Protein AF-A0A961EI58-F1 (afdb_monomer_lite)

Radius of gyration: 36.0 Å; chains: 1; bounding box: 105×78×41 Å

Foldseek 3Di:
DDDDDDDDDDDDDDDDDDPPCPPPPDPDPPDDDDDDDDDDADDPDDDPADFAAWDADPQLKIWTWRFVQQFIFIAHNVNHGDPVRTPDHADDDDPPHTRTDHD

pLDDT: mean 78.7, std 19.54, range [30.94, 97.19]

Structure (mmCIF, N/CA/C/O backbone):
data_AF-A0A961EI58-F1
#
_entry.id   AF-A0A961EI58-F1
#
loop_
_atom_site.group_PDB
_atom_site.id
_atom_site.type_symbol
_atom_site.label_atom_id
_atom_site.label_alt_id
_atom_site.label_comp_id
_atom_site.label_asym_id
_atom_site.label_entity_id
_atom_site.label_seq_id
_atom_site.pdbx_PDB_ins_code
_atom_site.Cartn_x
_atom_site.Cartn_y
_atom_site.Cartn_z
_atom_site.occupancy
_atom_site.B_iso_or_equiv
_atom_site.auth_seq_id
_atom_site.auth_comp_id
_atom_site.auth_asym_id
_atom_site.auth_atom_id
_atom_site.pdbx_PDB_model_num
ATOM 1 N N . MET A 1 1 ? -95.607 -62.011 15.523 1.00 30.94 1 MET A N 1
ATOM 2 C CA . MET A 1 1 ? -94.644 -63.103 15.237 1.00 30.94 1 MET A CA 1
ATOM 3 C C . MET A 1 1 ? -93.897 -62.745 13.949 1.00 30.94 1 MET A C 1
ATOM 5 O O . MET A 1 1 ? -94.601 -62.267 13.070 1.00 30.94 1 MET A O 1
ATOM 9 N N . PRO A 1 2 ? -92.583 -62.996 13.748 1.00 43.50 2 PRO A N 1
ATOM 10 C CA . PRO A 1 2 ? -91.537 -63.378 14.709 1.00 43.50 2 PRO A CA 1
ATOM 11 C C . PRO A 1 2 ? -90.111 -62.748 14.461 1.00 43.50 2 PRO A C 1
ATOM 13 O O . PRO A 1 2 ? -89.854 -62.117 13.448 1.00 43.50 2 PRO A O 1
ATOM 16 N N . VAL A 1 3 ? -89.214 -62.988 15.438 1.00 41.94 3 VAL A N 1
ATOM 17 C CA . VAL A 1 3 ? -87.718 -63.088 15.506 1.00 41.94 3 VAL A CA 1
ATOM 18 C C . VAL A 1 3 ? -86.696 -61.973 15.145 1.00 41.94 3 VAL A C 1
ATOM 20 O O . VAL A 1 3 ? -86.574 -61.505 14.021 1.00 41.94 3 VAL A O 1
ATOM 23 N N . LYS A 1 4 ? -85.819 -61.740 16.145 1.00 47.81 4 LYS A N 1
ATOM 24 C CA . LYS A 1 4 ? -84.466 -61.127 16.187 1.00 47.81 4 LYS A CA 1
ATOM 25 C C . LYS A 1 4 ? -83.484 -61.605 15.101 1.00 47.81 4 LYS A C 1
ATOM 27 O O . LYS A 1 4 ? -83.499 -62.803 14.831 1.00 47.81 4 LYS A O 1
ATOM 32 N N . ARG A 1 5 ? -82.479 -60.769 14.746 1.00 42.56 5 ARG A N 1
ATOM 33 C CA . ARG A 1 5 ? -81.034 -61.140 14.651 1.00 42.56 5 ARG A CA 1
ATOM 34 C C . ARG A 1 5 ? -80.080 -59.958 14.942 1.00 42.56 5 ARG A C 1
ATOM 36 O O . ARG A 1 5 ? -80.335 -58.839 14.520 1.00 42.56 5 ARG A O 1
ATOM 43 N N . LEU A 1 6 ? -79.009 -60.253 15.689 1.00 46.25 6 LEU A N 1
ATOM 44 C CA . LEU A 1 6 ? -77.847 -59.405 16.011 1.00 46.25 6 LEU A CA 1
ATOM 45 C C . LEU A 1 6 ? -76.944 -59.148 14.783 1.00 46.25 6 LEU A C 1
ATOM 47 O O . LEU A 1 6 ? -76.757 -60.059 13.981 1.00 46.25 6 LEU A O 1
ATOM 51 N N . ALA A 1 7 ? -76.264 -57.996 14.759 1.00 39.91 7 ALA A N 1
ATOM 52 C CA . ALA A 1 7 ? -74.925 -57.785 14.176 1.00 39.91 7 ALA A CA 1
ATOM 53 C C . ALA A 1 7 ? -74.309 -56.575 14.922 1.00 39.91 7 ALA A C 1
ATOM 55 O O . ALA A 1 7 ? -74.940 -55.528 14.964 1.00 39.91 7 ALA A O 1
ATOM 56 N N . ALA A 1 8 ? -73.280 -56.660 15.772 1.00 33.56 8 ALA A N 1
ATOM 57 C CA . ALA A 1 8 ? -71.900 -57.137 15.627 1.00 33.56 8 ALA A CA 1
ATOM 58 C C . ALA A 1 8 ? -71.019 -56.250 14.717 1.00 33.56 8 ALA A C 1
ATOM 60 O O . ALA A 1 8 ? -71.077 -56.384 13.501 1.00 33.56 8 ALA A O 1
ATOM 61 N N . THR A 1 9 ? -70.143 -55.467 15.379 1.00 37.25 9 THR A N 1
ATOM 62 C CA . THR A 1 9 ? -68.773 -55.071 14.952 1.00 37.25 9 THR A CA 1
ATOM 63 C C . THR A 1 9 ? -68.719 -54.013 13.818 1.00 37.25 9 THR A C 1
ATOM 65 O O . THR A 1 9 ? -69.541 -54.018 12.921 1.00 37.25 9 THR A O 1
ATOM 68 N N . ALA A 1 10 ? -67.826 -53.020 13.772 1.00 35.59 10 ALA A N 1
ATOM 69 C CA . ALA A 1 10 ? -66.410 -53.056 14.100 1.00 35.59 10 ALA A CA 1
ATOM 70 C C . ALA A 1 10 ? -65.809 -51.679 14.436 1.00 35.59 10 ALA A C 1
ATOM 72 O O . ALA A 1 10 ? -66.342 -50.617 14.124 1.00 35.59 10 ALA A O 1
ATOM 73 N N . ILE A 1 11 ? -64.665 -51.783 15.101 1.00 36.50 11 ILE A N 1
ATOM 74 C CA . ILE A 1 11 ? -63.811 -50.749 15.668 1.00 36.50 11 ILE A CA 1
ATOM 75 C C . ILE A 1 11 ? -63.015 -50.001 14.583 1.00 36.50 11 ILE A C 1
ATOM 77 O O . ILE A 1 11 ? -62.583 -50.585 13.596 1.00 36.50 11 ILE A O 1
ATOM 81 N N . ALA A 1 12 ? -62.846 -48.707 14.863 1.00 42.25 12 ALA A N 1
ATOM 82 C CA . ALA A 1 12 ? -61.846 -47.715 14.462 1.00 42.25 12 ALA A CA 1
ATOM 83 C C . ALA A 1 12 ? -60.677 -48.092 13.530 1.00 42.25 12 ALA A C 1
ATOM 85 O O . ALA A 1 12 ? -59.995 -49.091 13.728 1.00 42.25 12 ALA A O 1
ATOM 86 N N . ALA A 1 13 ? -60.285 -47.110 12.711 1.00 35.41 13 ALA A N 1
ATOM 87 C CA . ALA A 1 13 ? -58.907 -46.609 12.708 1.00 35.41 13 ALA A CA 1
ATOM 88 C C . ALA A 1 13 ? -58.874 -45.178 12.142 1.00 35.41 13 ALA A C 1
ATOM 90 O O . ALA A 1 13 ? -58.841 -44.975 10.932 1.00 35.41 13 ALA A O 1
ATOM 91 N N . ALA A 1 14 ? -58.890 -44.172 13.019 1.00 43.19 14 ALA A N 1
ATOM 92 C CA . ALA A 1 14 ? -58.433 -42.837 12.653 1.00 43.19 14 ALA A CA 1
ATOM 93 C C . ALA A 1 14 ? -56.908 -42.836 12.801 1.00 43.19 14 ALA A C 1
ATOM 95 O O . ALA A 1 14 ? -56.387 -42.804 13.914 1.00 43.19 14 ALA A O 1
ATOM 96 N N . THR A 1 15 ? -56.185 -42.938 11.691 1.00 50.81 15 THR A N 1
ATOM 97 C CA . THR A 1 15 ? -54.732 -42.752 11.671 1.00 50.81 15 THR A CA 1
ATOM 98 C C . THR A 1 15 ? -54.412 -41.290 11.962 1.00 50.81 15 THR A C 1
ATOM 100 O O . THR A 1 15 ? -54.480 -40.440 11.076 1.00 50.81 15 THR A O 1
ATOM 103 N N . THR A 1 16 ? -54.063 -40.984 13.208 1.00 53.72 16 THR A N 1
ATOM 104 C CA . THR A 1 16 ? -53.364 -39.750 13.562 1.00 53.72 16 THR A CA 1
ATOM 105 C C . THR A 1 16 ? -51.888 -39.906 13.206 1.00 53.72 16 THR A C 1
ATOM 107 O O . THR A 1 16 ? -51.169 -40.725 13.775 1.00 53.72 16 THR A O 1
ATOM 110 N N . LEU A 1 17 ? -51.426 -39.120 12.233 1.00 50.22 17 LEU A N 1
ATOM 111 C CA . LEU A 1 17 ? -50.010 -39.005 11.906 1.00 50.22 17 LEU A CA 1
ATOM 112 C C . LEU A 1 17 ? -49.321 -38.203 13.021 1.00 50.22 17 LEU A C 1
ATOM 114 O O . LEU A 1 17 ? -49.458 -36.984 13.095 1.00 50.22 17 LEU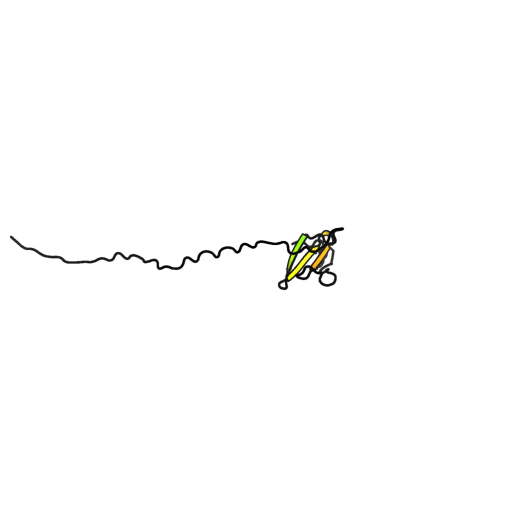 A O 1
ATOM 118 N N . ALA A 1 18 ? -48.605 -38.888 13.912 1.00 53.25 18 ALA A N 1
ATOM 119 C CA . ALA A 1 18 ? -47.740 -38.242 14.889 1.00 53.25 18 ALA A CA 1
ATOM 120 C C . ALA A 1 18 ? -46.503 -37.681 14.170 1.00 53.25 18 ALA A C 1
ATOM 122 O O . ALA A 1 18 ? -45.617 -38.429 13.757 1.00 53.25 18 ALA A O 1
ATOM 123 N N . ILE A 1 19 ? -46.446 -36.358 14.009 1.00 60.94 19 ILE A N 1
ATOM 124 C CA . ILE A 1 19 ? -45.221 -35.655 13.622 1.00 60.94 19 ILE A CA 1
ATOM 125 C C . ILE A 1 19 ? -44.288 -35.762 14.833 1.00 60.94 19 ILE A C 1
ATOM 127 O O . ILE A 1 19 ? -44.507 -35.111 15.853 1.00 60.94 19 ILE A O 1
ATOM 131 N N . GLY A 1 20 ? -43.302 -36.658 14.762 1.00 59.09 20 GLY A N 1
ATOM 132 C CA . GLY A 1 20 ? -42.260 -36.752 15.785 1.00 59.09 20 GLY A CA 1
ATOM 133 C C . GLY A 1 20 ? -41.525 -35.413 15.927 1.00 59.09 20 GLY A C 1
ATOM 134 O O . GLY A 1 20 ? -41.543 -34.614 14.987 1.00 59.09 20 GLY A O 1
ATOM 135 N N . PRO A 1 21 ? -40.860 -35.145 17.065 1.00 53.09 21 PRO A N 1
ATOM 136 C CA . PRO A 1 21 ? -40.089 -33.926 17.263 1.00 53.09 21 PRO A CA 1
ATOM 137 C C . PRO A 1 21 ? -38.799 -34.015 16.436 1.00 53.09 21 PRO A C 1
ATOM 139 O O . PRO A 1 21 ? -37.700 -34.178 16.958 1.00 53.09 21 PRO A O 1
ATOM 142 N N . GLY A 1 22 ? -38.935 -33.949 15.112 1.00 57.81 22 GLY A N 1
ATOM 143 C CA . GLY A 1 22 ? -37.855 -33.558 14.232 1.00 57.81 22 GLY A CA 1
ATOM 144 C C . GLY A 1 22 ? -37.546 -32.120 14.594 1.00 57.81 22 GLY A C 1
ATOM 145 O O . GLY A 1 22 ? -38.319 -31.225 14.265 1.00 57.81 22 GLY A O 1
ATOM 146 N N . LEU A 1 23 ? -36.478 -31.939 15.369 1.00 57.97 23 LEU A N 1
ATOM 147 C CA . LEU A 1 23 ? -35.933 -30.648 15.757 1.00 57.97 23 LEU A CA 1
ATOM 148 C C . LEU A 1 23 ? -35.936 -29.746 14.523 1.00 57.97 23 LEU A C 1
ATOM 150 O O . LEU A 1 23 ? -35.149 -29.952 13.599 1.00 57.97 23 LEU A O 1
ATOM 154 N N . LEU A 1 24 ? -36.839 -28.766 14.494 1.00 62.75 24 LEU A N 1
ATOM 155 C CA . LEU A 1 24 ? -36.700 -27.636 13.593 1.00 62.75 24 LEU A CA 1
ATOM 156 C C . LEU A 1 24 ? -35.363 -27.006 13.977 1.00 62.75 24 LEU A C 1
ATOM 158 O O . LEU A 1 24 ? -35.248 -26.370 15.024 1.00 62.75 24 LEU A O 1
ATOM 162 N N . SER A 1 25 ? -34.324 -27.288 13.193 1.00 70.12 25 SER A N 1
ATOM 163 C CA . SER A 1 25 ? -33.027 -26.652 13.358 1.00 70.12 25 SER A CA 1
ATOM 164 C C . SER A 1 25 ? -33.26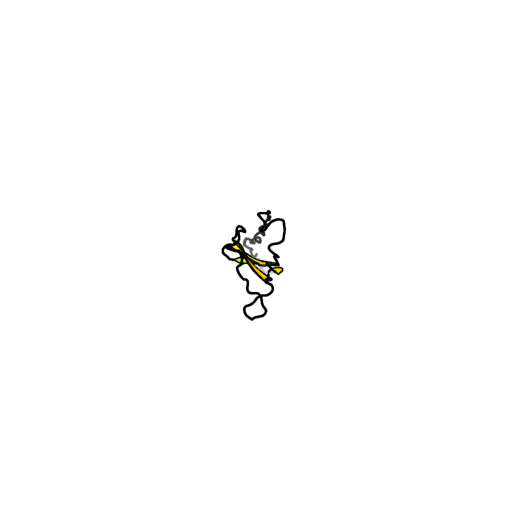9 -25.165 13.139 1.00 70.12 25 SER A C 1
ATOM 166 O O . SER A 1 25 ? -33.594 -24.739 12.030 1.00 70.12 25 SER A O 1
ATOM 168 N N . ALA A 1 26 ? -33.228 -24.391 14.225 1.00 71.12 26 ALA A N 1
ATOM 169 C CA . ALA A 1 26 ? -33.295 -22.946 14.127 1.00 71.12 26 ALA A CA 1
ATOM 170 C C . ALA A 1 26 ? -32.135 -22.494 13.227 1.00 71.12 26 ALA A C 1
ATOM 172 O O . ALA A 1 26 ? -31.027 -23.024 13.376 1.00 71.12 26 ALA A O 1
ATOM 173 N N . PRO A 1 27 ? -32.361 -21.558 12.289 1.00 71.94 27 PRO A N 1
ATOM 174 C CA . PRO A 1 27 ? -31.274 -21.042 11.474 1.00 71.94 27 PRO A CA 1
ATOM 175 C C . PRO A 1 27 ? -30.176 -20.541 12.413 1.00 71.94 27 PRO A C 1
ATOM 177 O O . PRO A 1 27 ? -30.470 -19.848 13.390 1.00 71.94 27 PRO A O 1
ATOM 180 N N . ALA A 1 28 ? -28.928 -20.939 12.152 1.00 73.88 28 ALA A N 1
ATOM 181 C CA . ALA A 1 28 ? -27.791 -20.482 12.935 1.00 73.88 28 ALA A CA 1
ATOM 182 C C . ALA A 1 28 ? -27.827 -18.951 12.971 1.00 73.88 28 ALA A C 1
ATOM 184 O O . ALA A 1 28 ? -27.801 -18.303 11.922 1.00 73.88 28 ALA A O 1
ATOM 185 N N . ALA A 1 29 ? -27.966 -18.387 14.172 1.00 73.06 29 ALA A N 1
ATOM 186 C CA . ALA A 1 29 ? -27.999 -16.947 14.348 1.00 73.06 29 ALA A CA 1
ATOM 187 C C . ALA A 1 29 ? -26.735 -16.357 13.714 1.00 73.06 29 ALA A C 1
ATOM 189 O O . ALA A 1 29 ? -25.623 -16.805 14.005 1.00 73.06 29 ALA A O 1
ATOM 190 N N . ALA A 1 30 ? -26.914 -15.389 12.815 1.00 75.12 30 ALA A N 1
ATOM 191 C CA . ALA A 1 30 ? -25.796 -14.711 12.182 1.00 75.12 30 ALA A CA 1
ATOM 192 C C . ALA A 1 30 ? -24.891 -14.128 13.273 1.00 75.12 30 ALA A C 1
ATOM 194 O O . ALA A 1 30 ? -25.358 -13.427 14.172 1.00 75.12 30 ALA A O 1
ATOM 195 N N . SER A 1 31 ? -23.601 -14.449 13.221 1.00 79.44 31 SER A N 1
ATOM 196 C CA . SER A 1 31 ? -22.636 -13.872 14.147 1.00 79.44 31 SER A CA 1
ATOM 197 C C . SER A 1 31 ? -22.482 -12.389 13.833 1.00 79.44 31 SER A C 1
ATOM 199 O O . SER A 1 31 ? -21.973 -12.018 12.776 1.00 79.44 31 SER A O 1
ATOM 201 N N . THR A 1 32 ? -22.927 -11.534 14.749 1.00 85.56 32 THR A N 1
ATOM 202 C CA . THR A 1 32 ? -22.665 -10.099 14.669 1.00 85.56 32 THR A CA 1
ATOM 203 C C . THR A 1 32 ? -21.187 -9.859 14.948 1.00 85.56 32 THR A C 1
ATOM 205 O O . THR A 1 32 ? -20.712 -10.095 16.058 1.00 85.56 32 THR A O 1
ATOM 208 N N . VAL A 1 33 ? -20.454 -9.386 13.941 1.00 87.94 33 VAL A N 1
ATOM 209 C CA . VAL A 1 33 ? -19.105 -8.848 14.128 1.00 87.94 33 VAL A CA 1
ATOM 210 C C . VAL A 1 33 ? -19.251 -7.391 14.547 1.00 87.94 33 VAL A C 1
ATOM 212 O O . VAL A 1 33 ? -19.827 -6.595 13.810 1.00 87.94 33 VAL A O 1
ATOM 215 N N . SER A 1 34 ? -18.728 -7.046 15.721 1.00 91.31 34 SER A N 1
ATOM 216 C CA . SER A 1 34 ? -18.578 -5.657 16.161 1.00 91.31 34 SER A CA 1
ATOM 217 C C . SER A 1 34 ? -17.173 -5.189 15.784 1.00 91.31 34 SER A C 1
ATOM 219 O O . SER A 1 34 ? -16.235 -5.479 16.529 1.00 91.31 34 SER A O 1
ATOM 221 N N . PRO A 1 35 ? -16.975 -4.533 14.624 1.00 91.19 35 PRO A N 1
ATOM 222 C CA . PRO A 1 35 ? -15.653 -4.074 14.237 1.00 91.19 35 PRO A CA 1
ATOM 223 C C . PRO A 1 35 ? -15.170 -3.021 15.232 1.00 91.19 35 PRO A C 1
ATOM 225 O O . PRO A 1 35 ? -15.846 -2.023 15.484 1.00 91.19 35 PRO A O 1
ATOM 228 N N . VAL A 1 36 ? -13.982 -3.243 15.780 1.00 94.94 36 VAL A N 1
ATOM 229 C CA . VAL A 1 36 ? -13.223 -2.213 16.485 1.00 94.94 36 VAL A CA 1
ATOM 230 C C . VAL A 1 36 ? -12.109 -1.733 15.574 1.00 94.94 36 VAL A C 1
ATOM 232 O O . VAL A 1 36 ? -11.591 -2.482 14.744 1.00 94.94 36 VAL A O 1
ATOM 235 N N . PHE A 1 37 ? -11.757 -0.460 15.702 1.00 93.00 37 PHE A N 1
ATOM 236 C CA . PHE A 1 37 ? -10.604 0.058 14.994 1.00 93.00 37 PHE A CA 1
ATOM 237 C C . PHE A 1 37 ? -9.330 -0.585 15.550 1.00 93.00 37 PHE A C 1
ATOM 239 O O . PHE A 1 37 ? -9.009 -0.418 16.723 1.00 93.00 37 PHE A O 1
ATOM 246 N N . GLU A 1 38 ? -8.612 -1.299 14.688 1.00 91.94 38 GLU A N 1
ATOM 247 C CA . GLU A 1 38 ?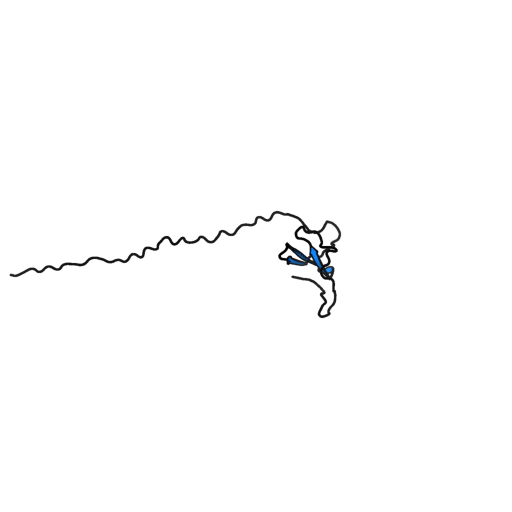 -7.332 -1.930 15.015 1.00 91.94 38 GLU A CA 1
ATOM 248 C C . GLU A 1 38 ? -6.157 -1.013 14.661 1.00 91.94 38 GLU A C 1
ATOM 250 O O . GLU A 1 38 ? -5.316 -0.697 15.501 1.00 91.94 38 GLU A O 1
ATOM 255 N N . ARG A 1 39 ? -6.075 -0.603 13.388 1.00 91.06 39 ARG A N 1
ATOM 256 C CA . ARG A 1 39 ? -4.947 0.156 12.838 1.00 91.06 39 ARG A CA 1
ATOM 257 C C . ARG A 1 39 ? -5.289 0.802 11.501 1.00 91.06 39 ARG A C 1
ATOM 259 O O . ARG A 1 39 ? -6.302 0.490 10.880 1.00 91.06 39 ARG A O 1
ATOM 266 N N . TYR A 1 40 ? -4.374 1.638 11.030 1.00 90.94 40 TYR A N 1
ATOM 267 C CA . TYR A 1 40 ? -4.348 2.161 9.670 1.00 90.94 40 TYR A CA 1
ATOM 268 C C . TYR A 1 40 ? -2.950 1.972 9.072 1.00 90.94 40 TYR A C 1
ATOM 270 O O . TYR A 1 40 ? -1.959 1.930 9.798 1.00 90.94 40 TYR A O 1
ATOM 278 N N . ILE A 1 41 ? -2.877 1.845 7.748 1.00 90.75 41 ILE A N 1
ATOM 279 C CA . ILE A 1 41 ? -1.616 1.794 7.002 1.00 90.75 41 ILE A CA 1
ATOM 280 C C . ILE A 1 41 ? -1.376 3.183 6.413 1.00 90.75 41 ILE A C 1
ATOM 282 O O . ILE A 1 41 ? -2.217 3.697 5.677 1.00 90.75 41 ILE A O 1
ATOM 286 N N . GLY A 1 42 ? -0.234 3.789 6.736 1.00 87.50 42 GLY A N 1
ATOM 287 C CA . GLY A 1 42 ? 0.126 5.140 6.305 1.00 87.50 42 GLY A CA 1
ATOM 288 C C . GLY A 1 42 ? 0.334 6.096 7.478 1.00 87.50 42 GLY A C 1
ATOM 289 O O . GLY A 1 42 ? 0.583 5.673 8.603 1.00 87.50 42 GLY A O 1
ATOM 290 N N . GLY A 1 43 ? 0.269 7.395 7.200 1.00 87.81 43 GLY A N 1
ATOM 291 C CA . GLY A 1 43 ? 0.552 8.451 8.167 1.00 87.81 43 GLY A CA 1
ATOM 292 C C . GLY A 1 43 ? 0.011 9.803 7.706 1.00 87.81 43 GLY A C 1
ATOM 293 O O . GLY A 1 43 ? -0.310 9.962 6.525 1.00 87.81 43 GLY A O 1
ATOM 294 N N . PRO A 1 44 ? -0.097 10.782 8.617 1.00 89.12 44 PRO A N 1
ATOM 295 C CA . PRO A 1 44 ? -0.418 12.153 8.245 1.00 89.12 44 PRO A CA 1
ATOM 296 C C . PRO A 1 44 ? 0.667 12.746 7.333 1.00 89.12 44 PRO A C 1
ATOM 298 O O . PRO A 1 44 ? 1.847 12.419 7.456 1.00 89.12 44 PRO A O 1
ATOM 301 N N . GLY A 1 45 ? 0.269 13.659 6.444 1.00 89.62 45 GLY A N 1
ATOM 302 C CA . GLY A 1 45 ? 1.164 14.331 5.501 1.00 89.62 45 GLY A CA 1
ATOM 303 C C . GLY A 1 45 ? 0.801 14.056 4.044 1.00 89.62 45 GLY A C 1
ATOM 304 O O . GLY A 1 45 ? -0.354 13.785 3.719 1.00 89.62 45 GLY A O 1
ATOM 305 N N . HIS A 1 46 ? 1.789 14.163 3.155 1.00 88.38 46 HIS A N 1
ATOM 306 C CA . HIS A 1 46 ? 1.591 13.907 1.729 1.00 88.38 46 HIS A CA 1
ATOM 307 C C . HIS A 1 46 ? 1.230 12.437 1.487 1.00 88.38 46 HIS A C 1
ATOM 309 O O . HIS A 1 46 ? 1.878 11.535 2.020 1.00 88.38 46 HIS A O 1
ATOM 315 N N . ALA A 1 47 ? 0.216 12.199 0.654 1.00 86.94 47 ALA A N 1
ATOM 316 C CA . ALA A 1 47 ? -0.244 10.854 0.341 1.00 86.94 47 ALA A CA 1
ATOM 317 C C . ALA A 1 47 ? 0.841 10.062 -0.409 1.00 86.94 47 ALA A C 1
ATOM 319 O O . ALA A 1 47 ? 1.142 10.330 -1.571 1.00 86.94 47 ALA A O 1
ATOM 320 N N . GLY A 1 48 ? 1.414 9.060 0.262 1.00 88.12 48 GLY A N 1
ATOM 321 C CA . GLY A 1 48 ? 2.324 8.089 -0.357 1.00 88.12 48 GLY A CA 1
ATOM 322 C C . GLY A 1 48 ? 1.609 6.961 -1.112 1.00 88.12 48 GLY A C 1
ATOM 323 O O . GLY A 1 48 ? 2.262 6.203 -1.829 1.00 88.12 48 GLY A O 1
ATOM 324 N N . LEU A 1 49 ? 0.290 6.847 -0.938 1.00 90.94 49 LEU A N 1
ATOM 325 C CA . LEU A 1 49 ? -0.577 5.804 -1.481 1.00 90.94 49 LEU A CA 1
ATOM 326 C C . LEU A 1 49 ? -1.942 6.410 -1.829 1.00 90.94 49 LEU A C 1
ATOM 328 O O . LEU A 1 49 ? -2.581 7.022 -0.974 1.00 90.94 49 LEU A O 1
ATOM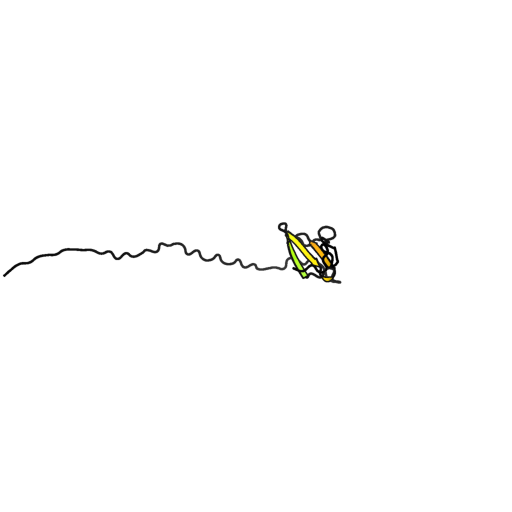 332 N N . TYR A 1 50 ? -2.403 6.184 -3.057 1.00 92.19 50 TYR A N 1
ATOM 333 C CA . TYR A 1 50 ? -3.754 6.493 -3.524 1.00 92.19 50 TYR A CA 1
ATOM 334 C C . TYR A 1 50 ? -4.544 5.191 -3.660 1.00 92.19 50 TYR A C 1
ATOM 336 O O . TYR A 1 50 ? -4.706 4.661 -4.760 1.00 92.19 50 TYR A O 1
ATOM 344 N N . ALA A 1 51 ? -4.962 4.642 -2.518 1.00 91.56 51 ALA A N 1
ATOM 345 C CA . ALA A 1 51 ? -5.630 3.347 -2.457 1.00 91.56 51 ALA A CA 1
ATOM 346 C C . ALA A 1 51 ? -6.976 3.383 -3.195 1.00 91.56 51 ALA A C 1
ATOM 348 O O . ALA A 1 51 ? -7.841 4.194 -2.866 1.00 91.56 51 ALA A O 1
ATOM 349 N N . TRP A 1 52 ? -7.148 2.490 -4.171 1.00 91.38 52 TRP A N 1
ATOM 350 C CA . TRP A 1 52 ? -8.402 2.354 -4.926 1.00 91.38 52 TRP A CA 1
ATOM 351 C C . TRP A 1 52 ? -9.015 0.954 -4.838 1.00 91.38 52 TRP A C 1
ATOM 353 O O . TRP A 1 52 ? -10.231 0.810 -4.890 1.00 91.38 52 TRP A O 1
ATOM 363 N N . GLY A 1 53 ? -8.177 -0.070 -4.681 1.00 91.25 53 GLY A N 1
ATOM 364 C CA . GLY A 1 53 ? -8.584 -1.471 -4.618 1.00 91.25 53 GLY A CA 1
ATOM 365 C C . GLY A 1 53 ? -7.702 -2.271 -3.668 1.00 91.25 53 GLY A C 1
ATOM 366 O O . GLY A 1 53 ? -6.535 -1.906 -3.473 1.00 91.25 53 GLY A O 1
ATOM 367 N N . MET A 1 54 ? -8.240 -3.329 -3.054 1.00 93.69 54 MET A N 1
ATOM 368 C CA . MET A 1 54 ? -7.482 -4.178 -2.130 1.00 93.69 54 MET A CA 1
ATOM 369 C C . MET A 1 54 ? -7.939 -5.638 -2.120 1.00 93.69 54 MET A C 1
ATOM 371 O O . MET A 1 54 ? -9.123 -5.939 -2.232 1.00 93.69 54 MET A O 1
ATOM 375 N N . ALA A 1 55 ? -6.988 -6.546 -1.905 1.00 95.25 55 ALA A N 1
ATOM 376 C CA . ALA A 1 55 ? -7.247 -7.972 -1.742 1.00 95.25 55 ALA A CA 1
ATOM 377 C C . ALA A 1 55 ? -6.321 -8.579 -0.684 1.00 95.25 55 ALA A C 1
ATOM 379 O O . ALA A 1 55 ? -5.186 -8.133 -0.510 1.00 95.25 55 ALA A O 1
ATOM 380 N N . THR A 1 56 ? -6.785 -9.625 -0.006 1.00 96.00 56 THR A N 1
ATOM 381 C CA . THR A 1 56 ? -5.981 -10.399 0.944 1.00 96.00 56 THR A CA 1
ATOM 382 C C . THR A 1 56 ? -5.614 -11.760 0.357 1.00 96.00 56 THR A C 1
ATOM 384 O O . THR A 1 56 ? -6.438 -12.454 -0.240 1.00 96.00 56 THR A O 1
ATOM 387 N N . LEU A 1 57 ? -4.352 -12.155 0.508 1.00 95.38 57 LEU A N 1
ATOM 388 C CA . LEU A 1 57 ? -3.899 -13.520 0.250 1.00 95.38 57 LEU A CA 1
ATOM 389 C C . LEU A 1 57 ? -4.257 -14.422 1.438 1.00 95.38 57 LEU A C 1
ATOM 391 O O . LEU A 1 57 ? -4.582 -13.959 2.530 1.00 95.38 57 LEU A O 1
ATOM 395 N N . ARG A 1 58 ? -4.170 -15.743 1.233 1.00 97.00 58 ARG A N 1
ATOM 396 C CA . ARG A 1 58 ? -4.503 -16.744 2.267 1.00 97.00 58 ARG A CA 1
ATOM 397 C C . ARG A 1 58 ? -3.615 -16.665 3.510 1.00 97.00 58 ARG A C 1
ATOM 399 O O . ARG A 1 58 ? -4.028 -17.119 4.567 1.00 97.00 58 ARG A O 1
ATOM 406 N N . ASP A 1 59 ? -2.409 -16.131 3.370 1.00 96.12 59 ASP A N 1
ATOM 407 C CA . ASP A 1 59 ? -1.459 -15.913 4.462 1.00 96.12 59 ASP A CA 1
ATOM 408 C C . ASP A 1 59 ? -1.710 -14.594 5.221 1.00 96.12 59 ASP A C 1
ATOM 410 O O . ASP A 1 59 ? -0.984 -14.277 6.160 1.00 96.12 59 ASP A O 1
ATOM 414 N N . GLY A 1 60 ? -2.730 -13.823 4.827 1.00 96.12 60 GLY A N 1
ATOM 415 C CA . GLY A 1 60 ? -3.056 -12.520 5.404 1.00 96.12 60 GLY A CA 1
ATOM 416 C C . GLY A 1 60 ? -2.302 -11.347 4.775 1.00 96.12 60 GLY A C 1
ATOM 417 O O . GLY A 1 60 ? -2.551 -10.204 5.152 1.00 96.12 60 GLY A O 1
ATOM 418 N N . THR A 1 61 ? -1.416 -11.587 3.804 1.00 97.12 61 THR A N 1
ATOM 419 C CA . THR A 1 61 ? -0.752 -10.523 3.044 1.00 97.12 61 THR A CA 1
ATOM 420 C C . THR A 1 61 ? -1.788 -9.674 2.307 1.00 97.12 61 THR A C 1
ATOM 422 O O . THR A 1 61 ? -2.702 -10.200 1.673 1.00 97.12 61 THR A O 1
ATOM 425 N N . ILE A 1 62 ? -1.627 -8.355 2.346 1.00 96.12 62 ILE A N 1
ATOM 426 C CA . ILE A 1 62 ? -2.555 -7.381 1.770 1.00 96.12 62 ILE A CA 1
ATOM 427 C C . ILE A 1 62 ? -1.942 -6.812 0.490 1.00 96.12 62 ILE A C 1
ATOM 429 O O . ILE A 1 62 ? -0.832 -6.276 0.510 1.00 96.12 62 ILE A O 1
ATOM 433 N N . LEU A 1 63 ? -2.666 -6.899 -0.623 1.00 95.44 63 LEU A N 1
ATOM 434 C CA . LEU A 1 63 ? -2.356 -6.208 -1.871 1.00 95.44 63 LEU A CA 1
ATOM 435 C C . LEU A 1 63 ? -3.227 -4.964 -1.995 1.00 95.44 63 LEU A C 1
ATOM 437 O O . LEU A 1 63 ? -4.431 -5.038 -1.762 1.00 95.44 63 LEU A O 1
ATOM 441 N N . VAL A 1 64 ? -2.627 -3.841 -2.386 1.00 94.81 64 VAL A N 1
ATOM 442 C CA . VAL A 1 64 ? -3.335 -2.567 -2.564 1.00 94.81 64 VAL A CA 1
ATOM 443 C C . VAL A 1 64 ? -2.974 -1.951 -3.911 1.00 94.81 64 VAL A C 1
ATOM 445 O O . VAL A 1 64 ? -1.794 -1.790 -4.231 1.00 94.81 64 VAL A O 1
ATOM 448 N N . GLY A 1 65 ? -3.985 -1.587 -4.697 1.00 93.88 65 GLY A N 1
ATOM 449 C CA . GLY A 1 65 ? -3.820 -0.792 -5.911 1.00 93.88 65 GLY A CA 1
ATOM 450 C C . GLY A 1 65 ? -3.550 0.673 -5.571 1.00 93.88 65 GLY A C 1
ATOM 451 O O . GLY A 1 65 ? -4.388 1.328 -4.951 1.00 93.88 65 GLY A O 1
ATOM 452 N N . ASP A 1 66 ? -2.384 1.179 -5.976 1.00 92.81 66 ASP A N 1
ATOM 453 C CA . ASP A 1 66 ? -1.958 2.569 -5.801 1.00 92.81 66 ASP A CA 1
ATOM 454 C C . ASP A 1 66 ? -2.179 3.336 -7.114 1.00 92.81 66 ASP A C 1
ATOM 456 O O . ASP A 1 66 ? -1.309 3.386 -7.992 1.00 92.81 66 ASP A O 1
ATOM 460 N N . TYR A 1 67 ? -3.394 3.868 -7.262 1.00 89.88 67 TYR A N 1
ATOM 461 C CA . TYR A 1 67 ? -3.984 4.285 -8.537 1.00 89.88 67 TYR A CA 1
ATOM 462 C C . TYR A 1 67 ? -3.163 5.357 -9.261 1.00 89.88 67 TYR A C 1
ATOM 464 O O . TYR A 1 67 ? -2.786 5.175 -10.415 1.00 89.88 67 TYR A O 1
ATOM 472 N N . TRP A 1 68 ? -2.815 6.446 -8.571 1.00 89.31 68 TRP A N 1
ATOM 473 C CA . TRP A 1 68 ? -2.078 7.574 -9.160 1.00 89.31 68 TRP A CA 1
ATOM 474 C C . TRP A 1 68 ? -0.558 7.387 -9.194 1.00 89.31 68 TRP A C 1
ATOM 476 O O . TRP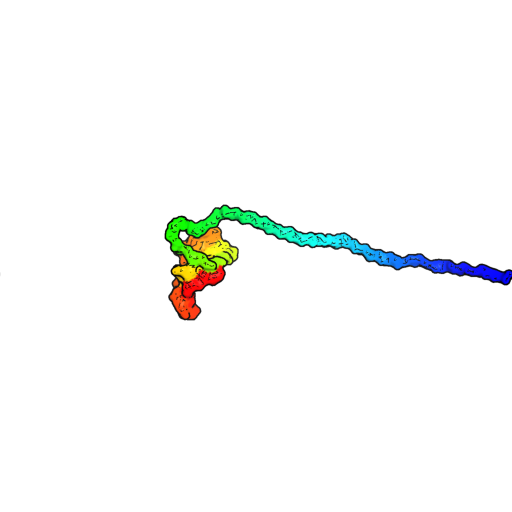 A 1 68 ? 0.143 8.190 -9.806 1.00 89.31 68 TRP A O 1
ATOM 486 N N . ASN A 1 69 ? -0.042 6.324 -8.575 1.00 89.69 69 ASN A N 1
ATOM 487 C CA . ASN A 1 69 ? 1.373 5.956 -8.652 1.00 89.69 69 ASN A CA 1
ATOM 488 C C . ASN A 1 69 ? 1.623 4.747 -9.561 1.00 89.69 69 ASN A C 1
ATOM 490 O O . ASN A 1 69 ? 2.772 4.304 -9.681 1.00 89.69 69 ASN A O 1
ATOM 494 N N . TYR A 1 70 ? 0.565 4.219 -10.188 1.00 90.31 70 TYR A N 1
ATOM 495 C CA . TYR A 1 70 ? 0.626 3.161 -11.191 1.00 90.31 70 TYR A CA 1
ATOM 496 C C . TYR A 1 70 ? 1.363 1.912 -10.688 1.00 90.31 70 TYR A C 1
ATOM 498 O O . TYR A 1 70 ? 2.238 1.357 -11.344 1.00 90.31 70 TYR A O 1
ATOM 506 N N . ARG A 1 71 ? 1.073 1.481 -9.463 1.00 92.44 71 ARG A N 1
ATOM 507 C CA . ARG A 1 71 ? 1.750 0.326 -8.861 1.00 92.44 71 ARG A CA 1
ATOM 508 C C . ARG A 1 71 ? 0.813 -0.455 -7.960 1.00 92.44 71 ARG A C 1
ATOM 510 O O . ARG A 1 71 ? -0.172 0.079 -7.464 1.00 92.44 71 ARG A O 1
ATOM 517 N N . VAL A 1 72 ? 1.145 -1.716 -7.719 1.00 93.25 72 VAL A N 1
ATOM 518 C CA . VAL A 1 72 ? 0.519 -2.518 -6.663 1.00 93.25 72 VAL A CA 1
ATOM 519 C C . VAL A 1 72 ? 1.486 -2.586 -5.495 1.00 93.25 72 VAL A C 1
ATOM 521 O O . VAL A 1 72 ? 2.657 -2.936 -5.680 1.00 93.25 72 VAL A O 1
ATOM 524 N N . LEU A 1 73 ? 1.002 -2.242 -4.306 1.00 95.00 73 LEU A N 1
ATOM 525 C CA . LEU A 1 73 ? 1.738 -2.385 -3.060 1.00 95.00 73 LEU A CA 1
ATOM 526 C C . LEU A 1 73 ? 1.364 -3.684 -2.347 1.00 95.00 73 LEU A C 1
ATOM 528 O O . LEU A 1 73 ? 0.251 -4.185 -2.498 1.00 95.00 73 LEU A O 1
ATOM 532 N N . ARG A 1 74 ? 2.298 -4.215 -1.560 1.00 96.62 74 ARG A N 1
ATOM 533 C CA . ARG A 1 74 ? 2.123 -5.415 -0.747 1.00 96.62 74 ARG A CA 1
ATOM 534 C C . ARG A 1 74 ? 2.558 -5.165 0.690 1.00 96.62 74 ARG A C 1
ATOM 536 O O . ARG A 1 74 ? 3.689 -4.740 0.937 1.00 96.62 74 ARG A O 1
ATOM 543 N N . PHE A 1 75 ? 1.668 -5.489 1.616 1.00 97.19 75 PHE A N 1
ATOM 544 C CA . PHE A 1 75 ? 1.860 -5.354 3.054 1.00 97.19 75 PHE A CA 1
ATOM 545 C C . PHE A 1 75 ? 1.673 -6.706 3.739 1.00 97.19 75 PHE A C 1
ATOM 547 O O . PHE A 1 75 ? 0.861 -7.519 3.302 1.00 97.19 75 PHE A O 1
ATOM 554 N N . ASN A 1 76 ? 2.411 -6.947 4.816 1.00 97.12 76 ASN A N 1
ATOM 555 C CA . ASN A 1 76 ? 2.143 -8.051 5.730 1.00 97.12 76 ASN A CA 1
ATOM 556 C C . ASN A 1 76 ? 0.778 -7.847 6.412 1.00 97.12 76 ASN A C 1
ATOM 558 O O . ASN A 1 76 ? 0.226 -6.744 6.405 1.00 97.12 76 ASN A O 1
ATOM 562 N N . ALA A 1 77 ? 0.256 -8.892 7.058 1.00 95.31 77 ALA A N 1
ATOM 563 C CA . ALA A 1 77 ? -1.021 -8.832 7.779 1.00 95.31 77 ALA A CA 1
ATOM 564 C C . ALA A 1 77 ? -1.051 -7.764 8.893 1.00 95.31 77 ALA A C 1
ATOM 566 O O . ALA A 1 77 ? -2.114 -7.269 9.259 1.00 95.31 77 ALA A O 1
ATOM 567 N N . ASP A 1 78 ? 0.114 -7.380 9.421 1.00 95.12 78 ASP A N 1
ATOM 568 C CA . ASP A 1 78 ? 0.247 -6.324 10.425 1.00 95.12 78 ASP A CA 1
ATOM 569 C C . ASP A 1 78 ? 0.261 -4.897 9.838 1.00 95.12 78 ASP A C 1
ATOM 571 O O . ASP A 1 78 ? 0.231 -3.926 10.599 1.00 95.12 78 ASP A O 1
ATOM 575 N N . GLY A 1 79 ? 0.265 -4.765 8.508 1.00 94.12 79 GLY A N 1
ATOM 576 C CA . GLY A 1 79 ? 0.304 -3.499 7.779 1.00 94.12 79 GLY A CA 1
ATOM 577 C C . GLY A 1 79 ? 1.706 -2.993 7.430 1.00 94.12 79 GLY A C 1
ATOM 578 O O . GLY A 1 79 ? 1.827 -1.940 6.804 1.00 94.12 79 GLY A O 1
ATOM 579 N N . THR A 1 80 ? 2.773 -3.714 7.789 1.00 95.56 80 THR A N 1
ATOM 580 C CA . THR A 1 80 ? 4.145 -3.348 7.403 1.00 95.56 80 THR A CA 1
ATOM 581 C C . THR A 1 80 ? 4.414 -3.671 5.927 1.00 95.56 80 THR A C 1
ATOM 583 O O . THR A 1 80 ? 3.919 -4.677 5.417 1.00 95.56 80 THR A O 1
ATOM 586 N N . PRO A 1 81 ? 5.174 -2.845 5.185 1.00 95.56 81 PRO A N 1
ATOM 587 C CA . PRO A 1 81 ? 5.471 -3.122 3.782 1.00 95.56 81 PRO A CA 1
ATOM 588 C C . PRO A 1 81 ? 6.362 -4.361 3.634 1.00 95.56 81 PRO A C 1
ATOM 590 O O . PRO A 1 81 ? 7.325 -4.551 4.378 1.00 95.56 81 PRO A O 1
ATOM 593 N N . VAL A 1 82 ? 6.090 -5.184 2.620 1.00 96.88 82 VAL A N 1
ATOM 594 C CA . VAL A 1 82 ? 6.969 -6.310 2.277 1.00 96.88 82 VAL A CA 1
ATOM 595 C C . VAL A 1 82 ? 8.153 -5.790 1.461 1.00 96.88 82 VAL A C 1
ATOM 597 O O . VAL A 1 82 ? 8.010 -5.477 0.278 1.00 96.88 82 VAL A O 1
ATOM 600 N N . GLY A 1 83 ? 9.333 -5.687 2.077 1.00 94.75 83 GLY A N 1
ATOM 601 C CA . GLY A 1 83 ? 10.521 -5.115 1.434 1.00 94.75 83 GLY A CA 1
ATOM 602 C C . GLY A 1 83 ? 10.316 -3.634 1.102 1.00 94.75 83 GLY A C 1
ATOM 603 O O . GLY A 1 83 ? 10.008 -2.838 1.983 1.00 94.75 83 GLY A O 1
ATOM 604 N N . THR A 1 84 ? 10.443 -3.252 -0.174 1.00 93.12 84 THR A N 1
ATOM 605 C CA . THR A 1 84 ? 10.120 -1.881 -0.627 1.00 93.12 84 THR A CA 1
ATOM 606 C C . THR A 1 84 ? 8.613 -1.603 -0.674 1.00 93.12 84 THR A C 1
ATOM 608 O O . THR A 1 84 ? 8.200 -0.482 -0.967 1.00 93.12 84 THR A O 1
ATOM 611 N N . GLY A 1 85 ? 7.781 -2.625 -0.458 1.00 93.94 85 GLY A N 1
ATOM 612 C CA . GLY A 1 85 ? 6.332 -2.575 -0.598 1.00 93.94 85 GLY A CA 1
ATOM 613 C C . GLY A 1 85 ? 5.850 -2.647 -2.046 1.00 93.94 85 GLY A C 1
ATOM 614 O O . GLY A 1 85 ? 4.705 -3.010 -2.261 1.00 93.94 85 GLY A O 1
ATOM 615 N N . VAL A 1 86 ? 6.682 -2.358 -3.053 1.00 94.00 86 VAL A N 1
ATOM 616 C CA . VAL A 1 86 ? 6.273 -2.409 -4.467 1.00 94.00 86 VAL A CA 1
ATOM 617 C C . VAL A 1 86 ? 6.259 -3.854 -4.956 1.00 94.00 86 VAL A C 1
ATOM 619 O O . VAL A 1 86 ? 7.306 -4.485 -5.074 1.00 94.00 86 VAL A O 1
ATOM 622 N N . PHE A 1 87 ? 5.071 -4.364 -5.274 1.00 93.06 87 PHE A N 1
ATOM 623 C CA . PHE A 1 87 ? 4.878 -5.712 -5.806 1.00 93.06 87 PHE A CA 1
ATOM 624 C C . PHE A 1 87 ? 4.837 -5.731 -7.335 1.00 93.06 87 PHE A C 1
ATOM 626 O O . PHE A 1 87 ? 5.488 -6.562 -7.961 1.00 93.06 87 PHE A O 1
ATOM 633 N N . ILE A 1 88 ? 4.113 -4.785 -7.940 1.00 90.00 88 ILE A N 1
ATOM 634 C CA . ILE A 1 88 ? 4.022 -4.630 -9.398 1.00 90.00 88 ILE A CA 1
ATOM 635 C C . ILE A 1 88 ? 4.239 -3.160 -9.731 1.00 90.00 88 ILE A C 1
ATOM 637 O O . ILE A 1 88 ? 3.577 -2.295 -9.160 1.00 90.00 88 ILE A O 1
ATOM 641 N N . LYS A 1 89 ? 5.146 -2.881 -10.670 1.00 86.38 89 LYS A N 1
ATOM 642 C CA . LYS A 1 89 ? 5.354 -1.546 -11.240 1.00 86.38 89 LYS A CA 1
ATOM 643 C C . LYS A 1 89 ? 5.822 -1.680 -12.688 1.00 86.38 89 LYS A C 1
ATOM 645 O O . LYS A 1 89 ? 7.019 -1.744 -12.953 1.00 86.38 89 LYS A O 1
ATOM 650 N N . ASN A 1 90 ? 4.863 -1.793 -13.602 1.00 82.62 90 ASN A N 1
ATOM 651 C CA . ASN A 1 90 ? 5.104 -1.943 -15.037 1.00 82.62 90 ASN A CA 1
ATOM 652 C C . ASN A 1 90 ? 4.071 -1.123 -15.819 1.00 82.62 90 ASN A C 1
ATOM 654 O O . ASN A 1 90 ? 3.066 -1.653 -16.289 1.00 82.62 90 ASN A O 1
ATOM 658 N N . ASN A 1 91 ? 4.291 0.185 -15.880 1.00 83.31 91 ASN A N 1
ATOM 659 C CA . ASN A 1 91 ? 3.317 1.140 -16.400 1.00 83.31 91 ASN A CA 1
ATOM 660 C C . ASN A 1 91 ? 3.405 1.180 -17.923 1.00 83.31 91 ASN A C 1
ATOM 662 O O . ASN A 1 91 ? 4.506 1.240 -18.471 1.00 83.31 91 ASN A O 1
ATOM 666 N N . GLY A 1 92 ? 2.264 1.187 -18.603 1.00 81.31 92 GLY A N 1
ATOM 667 C CA . GLY A 1 92 ? 2.229 1.215 -20.062 1.00 81.31 92 GLY A CA 1
ATOM 668 C C . GLY A 1 92 ? 0.981 0.554 -20.644 1.00 81.31 92 GLY A C 1
ATOM 669 O O . GLY A 1 92 ? 0.170 -0.016 -19.915 1.00 81.31 92 GLY A O 1
ATOM 670 N N . ASN A 1 93 ? 0.841 0.633 -21.968 1.00 81.56 93 ASN A N 1
ATOM 671 C CA . ASN A 1 93 ? -0.315 0.112 -22.713 1.00 81.56 93 ASN A CA 1
ATOM 672 C C . ASN A 1 93 ? -0.040 -1.251 -23.376 1.00 81.56 93 ASN A C 1
ATOM 674 O O . ASN A 1 93 ? -0.868 -1.743 -24.141 1.00 81.56 93 ASN A O 1
ATOM 678 N N . GLY A 1 94 ? 1.133 -1.843 -23.152 1.00 83.31 94 GLY A N 1
ATOM 679 C CA . GLY A 1 94 ? 1.495 -3.154 -23.680 1.00 83.31 94 GLY A CA 1
ATOM 680 C C . GLY A 1 94 ? 0.766 -4.299 -22.974 1.00 83.31 94 GLY A C 1
ATOM 681 O O . GLY A 1 94 ? 0.276 -4.153 -21.860 1.00 83.31 94 GLY A O 1
ATOM 682 N N . ALA A 1 95 ? 0.756 -5.478 -23.598 1.00 82.56 95 ALA A N 1
ATOM 683 C CA . ALA A 1 95 ? 0.015 -6.652 -23.118 1.00 82.56 95 ALA A CA 1
ATOM 684 C C . ALA A 1 95 ? 0.404 -7.145 -21.706 1.00 82.56 95 ALA A C 1
ATOM 686 O O . ALA A 1 95 ? -0.341 -7.901 -21.092 1.00 82.56 95 ALA A O 1
ATOM 687 N N . THR A 1 96 ? 1.568 -6.743 -21.192 1.00 82.12 96 THR A N 1
ATOM 688 C CA . THR A 1 96 ? 2.072 -7.111 -19.857 1.00 82.12 96 THR A CA 1
ATOM 689 C C . THR A 1 96 ? 2.168 -5.917 -18.903 1.00 82.12 96 THR A C 1
ATOM 691 O O . THR A 1 96 ? 2.756 -6.032 -17.824 1.00 82.12 96 THR A O 1
ATOM 694 N N . GLN A 1 97 ? 1.630 -4.765 -19.308 1.00 84.62 97 GLN A N 1
ATOM 695 C CA . GLN A 1 97 ? 1.716 -3.493 -18.600 1.00 84.62 97 GLN A CA 1
ATOM 696 C C . GLN A 1 97 ? 0.348 -3.084 -18.045 1.00 84.62 97 GLN A C 1
ATOM 698 O O . GLN A 1 97 ? -0.694 -3.458 -18.580 1.00 84.62 97 GLN A O 1
ATOM 703 N N . TYR A 1 98 ? 0.356 -2.312 -16.958 1.00 76.94 98 TYR A N 1
ATOM 704 C CA . TYR A 1 98 ? -0.850 -1.914 -16.238 1.00 76.94 98 TYR A CA 1
ATOM 705 C C . TYR A 1 98 ? -0.792 -0.428 -15.898 1.00 76.94 98 TYR A C 1
ATOM 707 O O . TYR A 1 98 ? 0.172 0.039 -15.294 1.00 76.94 98 TYR A O 1
ATOM 715 N N . TYR A 1 99 ? -1.834 0.312 -16.279 1.00 74.25 99 TYR A N 1
ATOM 716 C CA . TYR A 1 99 ? -1.892 1.762 -16.078 1.00 74.25 99 TYR A CA 1
ATOM 717 C C . TYR A 1 99 ? -2.633 2.185 -14.821 1.00 74.25 99 TYR A C 1
ATOM 719 O O . TYR A 1 99 ? -2.390 3.268 -14.330 1.00 74.25 99 TYR A O 1
ATOM 727 N N . ALA A 1 100 ? -3.548 1.376 -14.304 1.00 77.25 100 ALA A N 1
ATOM 728 C CA . ALA A 1 100 ? -4.289 1.709 -13.099 1.00 77.25 100 ALA A CA 1
ATOM 729 C C . ALA A 1 100 ? -4.749 0.398 -12.468 1.00 77.25 100 ALA A C 1
ATOM 731 O O . ALA A 1 100 ? -5.668 -0.227 -12.995 1.00 77.25 100 ALA A O 1
ATOM 732 N N . PRO A 1 101 ? -4.096 -0.084 -11.401 1.00 76.12 101 PRO A N 1
ATOM 733 C CA . PRO A 1 101 ? -4.632 -1.214 -10.666 1.00 76.12 101 PRO A CA 1
ATOM 734 C C . PRO A 1 101 ? -5.917 -0.773 -9.953 1.00 76.12 101 PRO A C 1
ATOM 736 O O . PRO A 1 101 ? -5.899 0.139 -9.128 1.00 76.12 101 PRO A O 1
ATOM 739 N N . TYR A 1 102 ? -7.026 -1.422 -10.294 1.00 71.81 102 TYR A N 1
ATOM 740 C CA . TYR A 1 102 ? -8.343 -1.268 -9.677 1.00 71.81 102 TYR A CA 1
ATOM 741 C C . TYR A 1 102 ? -8.912 -2.656 -9.359 1.00 71.81 102 TYR A C 1
ATOM 743 O O . TYR A 1 102 ? -8.499 -3.639 -9.980 1.00 71.81 102 TYR A O 1
ATOM 751 N N . GLY A 1 103 ? -9.851 -2.731 -8.413 1.00 65.31 103 GLY A N 1
ATOM 752 C CA . GLY A 1 103 ? -10.488 -3.988 -8.003 1.00 65.31 103 GLY A CA 1
ATOM 753 C C . GLY A 1 103 ? -10.684 -4.099 -6.505 1.00 65.31 103 GLY A C 1
ATOM 754 O O . GLY A 1 103 ? -9.687 -3.921 -5.772 1.00 65.31 103 GLY A O 1
#

Seq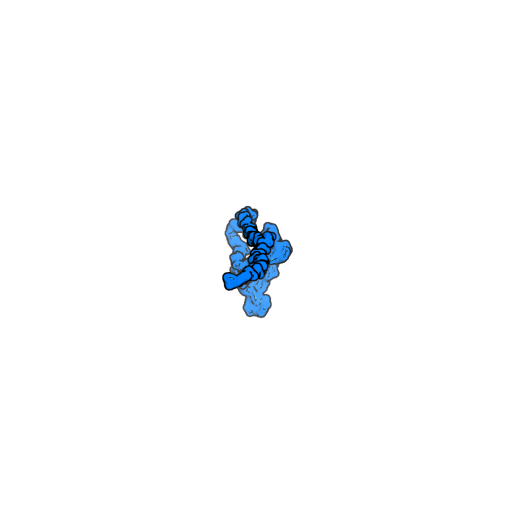uence (103 aa):
MPVKRLAATAIAAATTLAIGPGLLSAPAAASTVSPVFERYIGGPGHAGLYAWGMATLRDGTILVGDYWNYRVLRFNADGTPVGTGVFIKNNGNGATQYYAPYG

Secondary structure (DSSP, 8-state):
-------------------------PPPPP----PPP---SS-SSS-S--EEEEEE-TTS-EEEEEGGGTEEEEE-TTS-EEEEEEEE---SSSTT--S----